Protein AF-A0A821MKI4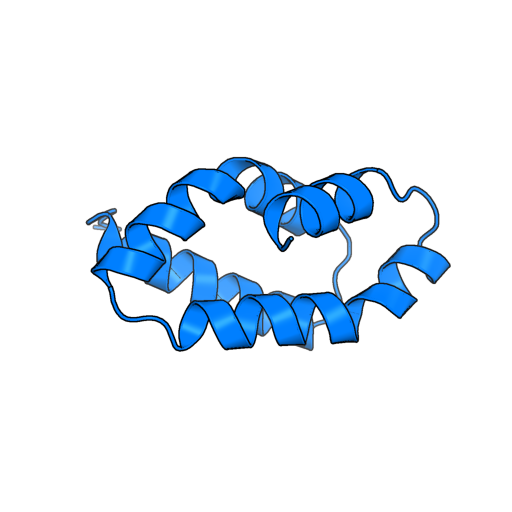-F1 (afdb_monome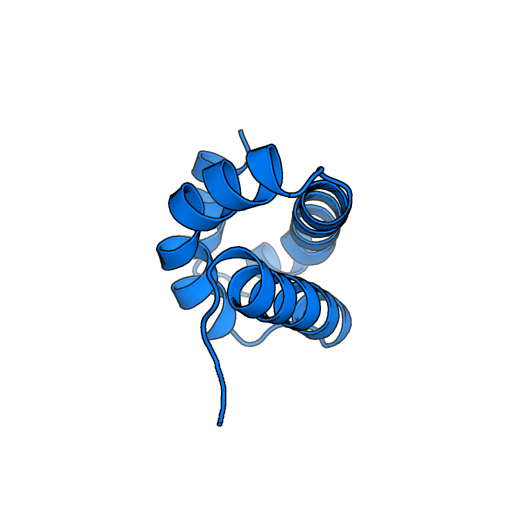r_lite)

Radius of gyration: 12.61 Å; chains: 1; bounding box: 30×26×30 Å

Foldseek 3Di:
DLQVVLVVLLPDPDPVVVVVCLVVLLVSLVVLLPDDLVVNQVVCVVCVVSLVSVVVDPHDPSSVVSSVSSVVSNCVSVVVDPD

pLDDT: mean 92.57, std 8.49, range [43.66, 97.44]

Sequence (83 aa):
LAHSSLEYYVTLQSESHRDAWTSVLILIFTKFLKLNDDRFKYFSGDIYSIVAEIVVFDLKPELRYILREFLLRVGRVFNVNSE

Structure (mmCIF, N/CA/C/O backbone):
data_AF-A0A821MKI4-F1
#
_entry.id   AF-A0A821MKI4-F1
#
loop_
_atom_site.group_PDB
_atom_site.id
_atom_site.type_symbol
_atom_site.label_atom_id
_atom_site.label_alt_id
_atom_site.label_comp_id
_atom_site.label_asym_id
_atom_site.label_entity_id
_atom_site.label_seq_id
_atom_site.pdbx_PDB_ins_code
_atom_site.Cartn_x
_atom_site.Cartn_y
_atom_site.Cartn_z
_atom_site.occupancy
_atom_site.B_iso_or_equiv
_atom_site.auth_seq_id
_atom_site.auth_comp_id
_atom_site.auth_asym_id
_atom_site.auth_atom_id
_atom_site.pdbx_PDB_model_num
ATOM 1 N N . LEU A 1 1 ? -3.347 13.035 -5.553 1.00 60.94 1 LEU A N 1
ATOM 2 C CA . LEU A 1 1 ? -1.901 12.708 -5.615 1.00 60.94 1 LEU A CA 1
ATOM 3 C C . LEU A 1 1 ? -1.659 11.243 -5.285 1.00 60.94 1 LEU A C 1
ATOM 5 O O . LEU A 1 1 ? -1.247 10.537 -6.183 1.00 60.94 1 LEU A O 1
ATOM 9 N N . ALA A 1 2 ? -1.979 10.766 -4.073 1.00 79.25 2 ALA A N 1
ATOM 10 C CA . ALA A 1 2 ? -1.786 9.351 -3.730 1.00 79.25 2 ALA A CA 1
ATOM 11 C C . ALA A 1 2 ? -2.510 8.389 -4.692 1.00 79.25 2 ALA A C 1
ATOM 13 O O . ALA A 1 2 ? -1.857 7.499 -5.208 1.00 79.25 2 ALA A O 1
ATOM 14 N N . HIS A 1 3 ? -3.791 8.625 -5.009 1.00 90.19 3 HIS A N 1
ATOM 15 C CA . HIS A 1 3 ? -4.562 7.802 -5.957 1.00 90.19 3 HIS A CA 1
ATOM 16 C C . HIS A 1 3 ? -3.845 7.617 -7.306 1.00 90.19 3 HIS A C 1
ATOM 18 O O . HIS A 1 3 ? -3.388 6.525 -7.613 1.00 90.19 3 HIS A O 1
ATOM 24 N N . SER A 1 4 ? -3.621 8.704 -8.052 1.00 90.38 4 SER A N 1
ATOM 25 C CA . SER A 1 4 ? -2.971 8.656 -9.371 1.00 90.38 4 SER A CA 1
ATOM 26 C C . SER A 1 4 ? -1.549 8.083 -9.343 1.00 90.38 4 SER A C 1
ATOM 28 O O . SER A 1 4 ? -1.112 7.456 -10.303 1.00 90.38 4 SER A O 1
ATOM 30 N N . SER A 1 5 ? -0.804 8.280 -8.249 1.00 92.06 5 SER A N 1
ATOM 31 C CA . SER A 1 5 ? 0.518 7.664 -8.086 1.00 92.06 5 SER A CA 1
ATOM 32 C C . SER A 1 5 ? 0.434 6.152 -7.865 1.00 92.06 5 SER A C 1
ATOM 34 O O . SER A 1 5 ? 1.283 5.427 -8.378 1.00 92.06 5 SER A O 1
ATOM 36 N N . LEU A 1 6 ? -0.566 5.678 -7.119 1.00 94.25 6 LEU A N 1
ATOM 37 C CA . LEU A 1 6 ? -0.793 4.251 -6.896 1.00 94.25 6 LEU A CA 1
ATOM 38 C C . LEU A 1 6 ? -1.313 3.568 -8.171 1.00 94.25 6 LEU A C 1
ATOM 40 O O . LEU A 1 6 ? -0.812 2.502 -8.513 1.00 94.25 6 LEU A O 1
ATOM 44 N N . GLU A 1 7 ? -2.221 4.207 -8.916 1.00 94.75 7 GLU A N 1
ATOM 45 C CA . GLU A 1 7 ? -2.657 3.724 -10.237 1.00 94.75 7 GLU A CA 1
ATOM 46 C C . GLU A 1 7 ? -1.467 3.570 -11.185 1.00 94.75 7 GLU A C 1
ATOM 48 O O . GLU A 1 7 ? -1.276 2.517 -11.788 1.00 94.75 7 GLU A O 1
ATOM 53 N N . TYR A 1 8 ? -0.609 4.592 -11.268 1.00 93.94 8 TYR A N 1
ATOM 54 C CA . TYR A 1 8 ? 0.595 4.517 -12.089 1.00 93.94 8 TYR A CA 1
ATOM 55 C C . TYR A 1 8 ? 1.519 3.374 -11.652 1.00 93.94 8 TYR A C 1
ATOM 57 O O . TYR A 1 8 ? 2.006 2.628 -12.501 1.00 93.94 8 TYR A O 1
ATOM 65 N N . TYR A 1 9 ? 1.735 3.198 -10.345 1.00 94.06 9 TYR A N 1
ATOM 66 C CA . TYR A 1 9 ? 2.568 2.113 -9.827 1.00 94.06 9 TYR A CA 1
ATOM 67 C C . TYR A 1 9 ? 2.085 0.732 -10.294 1.00 94.06 9 TYR A C 1
ATOM 69 O O . TYR A 1 9 ? 2.909 -0.088 -10.697 1.00 94.06 9 TYR A O 1
ATOM 77 N N . VAL A 1 10 ? 0.772 0.487 -10.306 1.00 95.25 10 VAL A N 1
ATOM 78 C CA . VAL A 1 10 ? 0.200 -0.794 -10.755 1.00 95.25 10 VAL A CA 1
ATOM 79 C C . VAL A 1 10 ? 0.470 -1.068 -12.239 1.00 95.25 10 VAL A C 1
ATOM 81 O O . VAL A 1 10 ? 0.670 -2.215 -12.631 1.00 95.25 10 VAL A O 1
ATOM 84 N N . THR A 1 11 ? 0.572 -0.028 -13.071 1.00 95.12 11 THR A N 1
ATOM 85 C CA . THR A 1 11 ? 0.907 -0.188 -14.499 1.00 95.12 11 THR A CA 1
ATOM 86 C C . THR A 1 11 ? 2.378 -0.534 -14.760 1.00 95.12 11 THR A C 1
ATOM 88 O O . THR A 1 11 ? 2.734 -0.920 -15.878 1.00 9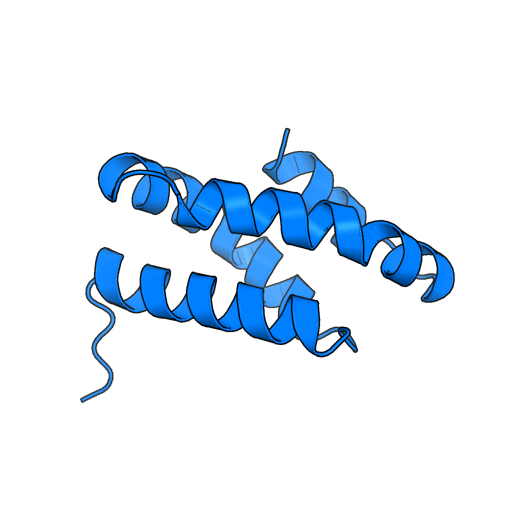5.12 11 THR A O 1
ATOM 91 N N . LEU A 1 12 ? 3.259 -0.405 -13.759 1.00 92.56 12 LEU A N 1
ATOM 92 C CA . LEU A 1 12 ? 4.685 -0.677 -13.928 1.00 92.56 12 LEU A CA 1
ATOM 93 C C . LEU A 1 12 ? 4.926 -2.171 -14.139 1.00 92.56 12 LEU A C 1
ATOM 95 O O . LEU A 1 12 ? 4.763 -2.974 -13.224 1.00 92.56 12 LEU A O 1
ATOM 99 N N . GLN A 1 13 ? 5.403 -2.541 -15.328 1.00 87.56 13 GLN A N 1
ATOM 100 C CA . GLN A 1 13 ? 5.752 -3.930 -15.648 1.00 87.56 13 GLN A CA 1
ATOM 101 C C . GLN A 1 13 ? 7.169 -4.316 -15.206 1.00 87.56 13 GLN A C 1
ATOM 103 O O . GLN A 1 13 ? 7.408 -5.470 -14.852 1.00 87.56 13 GLN A O 1
ATOM 108 N N . SER A 1 14 ? 8.092 -3.349 -15.183 1.00 90.62 14 SER A N 1
ATOM 109 C CA . SER A 1 14 ? 9.482 -3.573 -14.782 1.00 90.62 14 SER A CA 1
ATOM 110 C C . SER 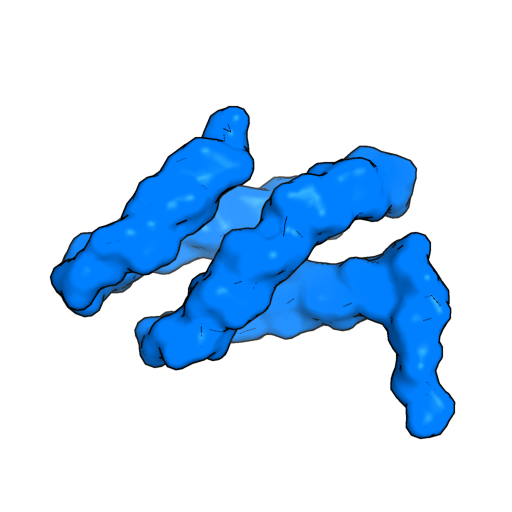A 1 14 ? 9.617 -3.700 -13.268 1.00 90.62 14 SER A C 1
ATOM 112 O O . SER A 1 14 ? 9.259 -2.789 -12.518 1.00 90.62 14 SER A O 1
ATOM 114 N N . GLU A 1 15 ? 10.215 -4.802 -12.827 1.00 85.31 15 GLU A N 1
ATOM 115 C CA . GLU A 1 15 ? 10.539 -5.045 -11.424 1.00 85.31 15 GLU A CA 1
ATOM 116 C C . GLU A 1 15 ? 11.517 -4.001 -10.873 1.00 85.31 15 GLU A C 1
ATOM 118 O O . GLU A 1 15 ? 11.293 -3.479 -9.787 1.00 85.31 15 GLU A O 1
ATOM 123 N N . SER A 1 16 ? 12.516 -3.575 -11.659 1.00 88.12 16 SER A N 1
ATOM 124 C CA . SER A 1 16 ? 13.465 -2.533 -11.239 1.00 88.12 16 SER A CA 1
ATOM 125 C C . SER A 1 16 ? 12.786 -1.184 -10.986 1.00 88.12 16 SER A C 1
ATOM 127 O O . SER A 1 16 ? 13.159 -0.452 -10.068 1.00 88.12 16 SER A O 1
ATOM 129 N N . HIS A 1 17 ? 11.752 -0.861 -11.770 1.00 87.44 17 HIS A N 1
ATOM 130 C CA . HIS A 1 17 ? 10.954 0.340 -11.544 1.00 87.44 17 HIS A CA 1
ATOM 131 C C . HIS A 1 17 ? 10.079 0.186 -10.301 1.00 87.44 17 HIS A C 1
ATOM 133 O O . HIS A 1 17 ? 10.037 1.109 -9.493 1.00 87.44 17 HIS A O 1
ATOM 139 N N . ARG A 1 18 ? 9.431 -0.968 -10.095 1.00 91.19 18 ARG A N 1
ATOM 140 C CA . ARG A 1 18 ? 8.656 -1.219 -8.867 1.00 91.19 18 ARG A CA 1
ATOM 141 C C . ARG A 1 18 ? 9.535 -1.129 -7.617 1.00 91.19 18 ARG A C 1
ATOM 143 O O . ARG A 1 18 ? 9.121 -0.538 -6.621 1.00 91.19 18 ARG A O 1
ATOM 150 N N . ASP A 1 19 ? 10.768 -1.609 -7.704 1.00 90.81 19 ASP A N 1
ATOM 151 C CA . ASP A 1 19 ? 11.745 -1.556 -6.623 1.00 90.81 19 ASP A CA 1
ATOM 152 C C . ASP A 1 19 ? 12.091 -0.127 -6.200 1.00 90.81 19 ASP A C 1
ATOM 154 O O . ASP A 1 19 ? 12.089 0.183 -5.002 1.00 90.81 19 ASP A O 1
ATOM 158 N N . ALA A 1 20 ? 12.309 0.764 -7.171 1.00 92.94 20 ALA A N 1
ATOM 159 C CA . ALA A 1 20 ? 12.577 2.180 -6.922 1.00 92.94 20 ALA A CA 1
ATOM 160 C C . ALA A 1 20 ? 11.400 2.901 -6.235 1.00 92.94 20 ALA A C 1
ATOM 162 O O . ALA A 1 20 ? 11.598 3.899 -5.541 1.00 92.94 20 ALA A O 1
ATOM 163 N N . TRP A 1 21 ? 10.179 2.380 -6.386 1.00 95.38 21 TRP A N 1
ATOM 164 C CA . TRP A 1 21 ? 8.969 2.931 -5.777 1.00 95.38 21 TRP A CA 1
ATOM 165 C C . TRP A 1 21 ? 8.738 2.482 -4.333 1.00 95.38 21 TRP A C 1
ATOM 167 O O . TRP A 1 21 ? 7.887 3.062 -3.656 1.00 95.38 21 TRP A O 1
ATOM 177 N N . THR A 1 22 ? 9.506 1.516 -3.818 1.00 94.44 22 THR A N 1
ATOM 178 C CA . THR A 1 22 ? 9.320 0.984 -2.456 1.00 94.44 22 THR A CA 1
ATOM 179 C C . THR A 1 22 ? 9.293 2.099 -1.406 1.00 94.44 22 THR A C 1
ATOM 181 O O . THR A 1 22 ? 8.363 2.183 -0.606 1.00 94.44 22 THR A O 1
ATOM 184 N N . SER A 1 23 ? 10.269 3.011 -1.431 1.00 94.69 23 SER A N 1
ATOM 185 C CA . SER A 1 23 ? 10.360 4.122 -0.472 1.00 94.69 23 SER A CA 1
ATOM 186 C C . SER A 1 23 ? 9.191 5.109 -0.593 1.00 94.69 23 SER A C 1
ATOM 188 O O . SER A 1 23 ? 8.698 5.617 0.417 1.00 94.69 23 SER A O 1
ATOM 190 N N . VAL A 1 24 ? 8.705 5.341 -1.816 1.00 94.94 24 VAL A N 1
ATOM 191 C CA . VAL A 1 24 ? 7.552 6.204 -2.101 1.00 94.94 24 VAL A CA 1
ATOM 192 C C . VAL A 1 24 ? 6.276 5.591 -1.534 1.00 94.94 24 VAL A C 1
ATOM 194 O O . VAL A 1 24 ? 5.536 6.273 -0.824 1.00 94.94 24 VAL A O 1
ATOM 197 N N . LEU A 1 25 ? 6.040 4.300 -1.777 1.00 96.00 25 LEU A N 1
ATOM 198 C CA . LEU A 1 25 ? 4.875 3.590 -1.248 1.00 96.00 25 LEU A CA 1
ATOM 199 C C . LEU A 1 25 ? 4.892 3.551 0.281 1.00 96.00 25 LEU A C 1
ATOM 201 O O . LEU A 1 25 ? 3.897 3.905 0.913 1.00 96.00 25 LEU A O 1
ATOM 205 N N . ILE A 1 26 ? 6.037 3.221 0.882 1.00 96.38 26 ILE A N 1
ATOM 206 C CA . ILE A 1 26 ? 6.228 3.256 2.338 1.00 96.38 26 ILE A CA 1
ATOM 207 C C . ILE A 1 26 ? 5.845 4.629 2.903 1.00 96.38 26 ILE A C 1
ATOM 209 O O . ILE A 1 26 ? 5.096 4.711 3.880 1.00 96.38 26 ILE A O 1
ATOM 213 N N . LEU A 1 27 ? 6.308 5.717 2.280 1.00 96.31 27 LEU A N 1
ATOM 214 C CA . LEU A 1 27 ? 5.987 7.076 2.713 1.00 96.31 27 LEU A CA 1
ATOM 215 C C . LEU A 1 27 ? 4.489 7.383 2.588 1.00 96.31 27 LEU A C 1
ATOM 217 O O . LEU A 1 27 ? 3.909 7.970 3.507 1.00 96.31 27 LEU A O 1
ATOM 221 N N . ILE A 1 28 ? 3.866 6.995 1.472 1.00 95.44 28 ILE A N 1
ATOM 222 C CA . ILE A 1 28 ? 2.433 7.188 1.223 1.00 95.44 28 ILE A CA 1
ATOM 223 C C . ILE A 1 28 ? 1.613 6.469 2.299 1.00 95.44 28 ILE A C 1
ATOM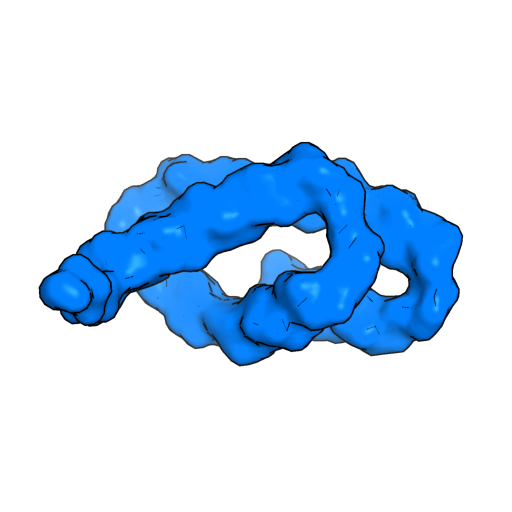 225 O O . ILE A 1 28 ? 0.821 7.110 2.996 1.00 95.44 28 ILE A O 1
ATOM 229 N N . PHE A 1 29 ? 1.839 5.171 2.501 1.00 96.69 29 PHE A N 1
ATOM 230 C CA . PHE A 1 29 ? 1.066 4.386 3.463 1.00 96.69 29 PHE A CA 1
ATOM 231 C C . PHE A 1 29 ? 1.349 4.783 4.913 1.00 96.69 29 PHE A C 1
ATOM 233 O O . PHE A 1 29 ? 0.418 4.866 5.712 1.00 96.69 29 PHE A O 1
ATOM 240 N N . THR A 1 30 ? 2.586 5.151 5.257 1.00 96.88 30 THR A N 1
ATOM 241 C CA . THR A 1 30 ? 2.900 5.688 6.593 1.00 96.88 30 THR A CA 1
ATOM 242 C C . THR A 1 30 ? 2.134 6.983 6.874 1.00 96.88 30 THR A C 1
ATOM 244 O O . THR A 1 30 ? 1.690 7.207 8.001 1.00 96.88 30 THR A O 1
ATOM 247 N N . LYS A 1 31 ? 1.947 7.849 5.868 1.00 95.94 31 LYS A N 1
ATOM 248 C CA . LYS A 1 31 ? 1.122 9.059 6.012 1.00 95.94 31 LYS A CA 1
ATOM 249 C C . LYS A 1 31 ? -0.357 8.716 6.173 1.00 95.94 31 LYS A C 1
ATOM 251 O O . LYS A 1 31 ? -0.997 9.301 7.043 1.00 95.94 31 LYS A O 1
ATOM 256 N N . PHE A 1 32 ? -0.879 7.753 5.410 1.00 95.31 32 PHE A N 1
ATOM 257 C CA . PHE A 1 32 ? -2.253 7.267 5.588 1.00 95.31 32 PHE A CA 1
ATOM 258 C C . PHE A 1 32 ? -2.488 6.734 7.000 1.00 95.31 32 PHE A C 1
ATOM 260 O O . PHE A 1 32 ? -3.444 7.138 7.657 1.00 95.31 32 PHE A O 1
ATOM 267 N N . LEU A 1 33 ? -1.573 5.909 7.510 1.00 96.44 33 LEU A N 1
ATOM 268 C CA . LEU A 1 33 ? -1.658 5.333 8.852 1.00 96.44 33 LEU A CA 1
ATOM 269 C C . LEU A 1 33 ? -1.655 6.376 9.980 1.00 96.44 33 LEU A C 1
ATOM 271 O O . LEU A 1 33 ? -2.085 6.057 11.083 1.00 96.44 33 LEU A O 1
ATOM 275 N N . LYS A 1 34 ? -1.234 7.618 9.719 1.00 96.56 34 LYS A N 1
ATOM 276 C CA . LYS A 1 34 ? -1.263 8.723 10.692 1.00 96.56 34 LYS A CA 1
ATOM 277 C C . LYS A 1 34 ? -2.520 9.594 10.611 1.00 96.56 34 LYS A C 1
ATOM 279 O O . LYS A 1 34 ? -2.680 10.494 11.433 1.00 96.56 34 LYS A O 1
ATOM 284 N N . LEU A 1 35 ? -3.400 9.372 9.634 1.00 97.00 35 LEU A N 1
ATOM 285 C CA . LEU A 1 35 ? -4.672 10.094 9.548 1.00 97.00 35 LEU A CA 1
ATOM 286 C C . LEU A 1 35 ? -5.589 9.717 10.715 1.00 97.00 35 LEU A C 1
ATOM 288 O O . LEU A 1 35 ? -5.452 8.636 11.283 1.00 97.00 35 LEU A O 1
ATOM 292 N N . ASN A 1 36 ? -6.546 10.586 11.042 1.00 97.44 36 ASN A N 1
ATOM 293 C CA . ASN A 1 36 ? -7.662 10.225 11.920 1.00 97.44 36 ASN A CA 1
ATOM 294 C C . ASN A 1 36 ? -8.632 9.272 11.199 1.00 97.44 36 ASN A C 1
ATOM 296 O O . ASN A 1 36 ? -8.556 9.131 9.979 1.00 97.44 36 ASN A O 1
ATOM 300 N N . ASP A 1 37 ? -9.518 8.616 11.945 1.00 96.56 37 ASP A N 1
ATOM 301 C CA . ASP A 1 37 ? -10.352 7.541 11.395 1.00 96.56 37 ASP A CA 1
ATOM 302 C C . ASP A 1 37 ? -11.302 8.016 10.294 1.00 96.56 37 ASP A C 1
ATOM 304 O O . ASP A 1 37 ? -11.399 7.341 9.276 1.00 96.56 37 ASP A O 1
ATOM 308 N N . ASP A 1 38 ? -11.902 9.204 10.413 1.00 96.44 38 ASP A N 1
ATOM 309 C CA . ASP A 1 38 ? -12.798 9.742 9.377 1.00 96.44 38 ASP A CA 1
ATOM 310 C C . ASP A 1 38 ? -12.077 9.939 8.038 1.00 96.44 38 ASP A C 1
ATOM 312 O O . ASP A 1 38 ? -12.538 9.488 6.986 1.00 96.44 38 ASP A O 1
ATOM 316 N N . ARG A 1 39 ? -10.898 10.579 8.068 1.00 96.50 39 ARG A N 1
ATOM 317 C CA . ARG A 1 39 ? -10.096 10.782 6.855 1.00 96.50 39 ARG A CA 1
ATOM 318 C C . ARG A 1 39 ? -9.532 9.468 6.347 1.00 96.50 39 ARG A C 1
ATOM 320 O O . ARG A 1 39 ? -9.533 9.242 5.141 1.00 96.50 39 ARG A O 1
ATOM 327 N N . PHE A 1 40 ? -9.066 8.602 7.245 1.00 97.19 40 PHE A N 1
ATOM 328 C CA . PHE A 1 40 ? -8.581 7.282 6.870 1.00 97.19 40 PHE A CA 1
ATOM 329 C C . PHE A 1 40 ? -9.674 6.493 6.152 1.00 97.19 40 PHE A C 1
ATOM 331 O O . PHE A 1 40 ? -9.413 5.981 5.070 1.00 97.19 40 PHE A O 1
ATOM 338 N N . LYS A 1 41 ? -10.897 6.450 6.690 1.00 96.12 41 LYS A N 1
ATOM 339 C CA . LYS A 1 41 ? -12.046 5.756 6.095 1.00 96.12 41 LYS A CA 1
ATOM 340 C C . LYS A 1 41 ? -12.333 6.247 4.683 1.00 96.12 41 LYS A C 1
ATOM 342 O O . LYS A 1 41 ? -12.425 5.435 3.771 1.00 96.12 41 LYS A O 1
ATOM 347 N N . TYR A 1 42 ? -12.409 7.567 4.505 1.00 95.62 42 TYR A N 1
ATOM 348 C CA . TYR A 1 42 ? -12.648 8.179 3.200 1.00 95.62 42 TYR A CA 1
ATOM 349 C C . TYR A 1 42 ? -11.583 7.766 2.174 1.00 95.62 42 TYR A C 1
ATOM 351 O O . TYR A 1 42 ? -11.907 7.196 1.137 1.00 95.62 42 TYR A O 1
ATOM 359 N N . PHE A 1 43 ? -10.303 8.000 2.478 1.00 94.75 43 PHE A N 1
ATOM 360 C CA . PHE A 1 43 ? -9.240 7.734 1.509 1.00 94.75 43 PHE A CA 1
ATOM 361 C C . PHE A 1 43 ? -8.973 6.250 1.294 1.00 94.75 43 PHE A C 1
ATOM 363 O O . PHE A 1 43 ? -8.658 5.849 0.181 1.00 94.75 43 PHE A O 1
ATOM 370 N N . SER A 1 44 ? -9.046 5.437 2.348 1.00 94.88 44 SER A N 1
ATOM 371 C CA . SER A 1 44 ? -8.789 4.003 2.227 1.00 94.88 44 SER A CA 1
ATOM 372 C C . SER A 1 44 ? -9.867 3.302 1.413 1.00 94.88 44 SER A C 1
ATOM 374 O O . SER A 1 44 ? -9.517 2.390 0.677 1.00 94.88 44 SER A O 1
ATOM 376 N N . GLY A 1 45 ? -11.124 3.757 1.480 1.00 93.88 45 GLY A N 1
ATOM 377 C CA . GLY A 1 45 ? -12.185 3.286 0.590 1.00 93.88 45 GLY A CA 1
ATOM 378 C C . GLY A 1 45 ? -11.912 3.626 -0.878 1.00 93.88 45 GLY A C 1
ATOM 379 O O . GLY A 1 45 ? -12.032 2.753 -1.730 1.00 93.88 45 GLY A O 1
ATOM 380 N N . ASP A 1 46 ? -11.476 4.861 -1.151 1.00 94.25 46 ASP A N 1
ATOM 381 C CA . ASP A 1 46 ? -11.155 5.357 -2.501 1.00 94.25 46 ASP A CA 1
ATOM 382 C C . ASP A 1 46 ? -10.019 4.564 -3.174 1.00 94.25 46 ASP A C 1
ATOM 384 O O . ASP A 1 46 ? -10.092 4.251 -4.356 1.00 94.25 46 ASP A O 1
ATOM 388 N N . ILE A 1 47 ? -8.988 4.173 -2.417 1.00 95.00 47 ILE A N 1
ATOM 389 C CA . ILE A 1 47 ? -7.815 3.466 -2.966 1.00 95.00 47 ILE A CA 1
ATOM 390 C C . ILE A 1 47 ? -7.839 1.946 -2.752 1.00 95.00 47 ILE A C 1
ATOM 392 O O . ILE A 1 47 ? -6.857 1.279 -3.082 1.00 95.00 47 ILE A O 1
ATOM 396 N N . TYR A 1 48 ? -8.900 1.382 -2.164 1.00 94.56 48 TYR A N 1
ATOM 397 C CA . TYR A 1 48 ? -8.894 -0.013 -1.704 1.00 94.56 48 TYR A CA 1
ATOM 398 C C . TYR A 1 48 ? -8.644 -1.015 -2.838 1.00 94.56 48 TYR A C 1
ATOM 400 O O . TYR A 1 48 ? -7.821 -1.917 -2.683 1.00 94.56 48 TYR A O 1
ATOM 408 N N . SER A 1 49 ? -9.308 -0.838 -3.985 1.00 95.25 49 SER A N 1
ATOM 409 C CA . SER A 1 49 ? -9.119 -1.688 -5.171 1.00 95.25 49 SER A CA 1
ATOM 410 C C . SER A 1 49 ? -7.674 -1.654 -5.668 1.00 95.25 49 SER A C 1
ATOM 412 O O . SER A 1 49 ? -7.081 -2.702 -5.901 1.00 95.25 49 SER A O 1
ATOM 414 N N . ILE A 1 50 ? -7.069 -0.467 -5.723 1.00 96.38 50 ILE A N 1
ATOM 415 C CA . ILE A 1 50 ? -5.676 -0.292 -6.150 1.00 96.38 50 ILE A CA 1
ATOM 416 C C . ILE A 1 50 ? -4.728 -1.000 -5.175 1.00 96.38 50 ILE A C 1
ATOM 418 O O . ILE A 1 50 ? -3.796 -1.689 -5.584 1.00 96.38 50 ILE A O 1
ATOM 422 N N . VAL A 1 51 ? -4.971 -0.876 -3.866 1.00 96.00 51 VAL A N 1
ATOM 423 C CA . VAL A 1 51 ? -4.182 -1.580 -2.843 1.00 96.00 51 VAL A CA 1
ATOM 424 C C . VAL A 1 51 ? -4.310 -3.099 -2.994 1.00 96.00 51 VAL A C 1
ATOM 426 O O . VAL A 1 51 ? -3.313 -3.803 -2.835 1.00 96.00 51 VAL A O 1
ATOM 429 N N . ALA A 1 52 ? -5.501 -3.599 -3.333 1.00 95.69 52 ALA A N 1
ATOM 430 C CA . ALA A 1 52 ? -5.732 -5.018 -3.589 1.00 95.69 52 ALA A CA 1
ATOM 431 C C . ALA A 1 52 ? -4.950 -5.537 -4.811 1.00 95.69 52 ALA A C 1
ATOM 433 O O . ALA A 1 52 ? -4.521 -6.686 -4.810 1.00 95.69 52 ALA A O 1
ATOM 434 N N . GLU A 1 53 ? -4.701 -4.700 -5.819 1.00 95.50 53 GLU A N 1
ATOM 435 C CA . GLU A 1 53 ? -3.830 -5.052 -6.948 1.00 95.50 53 GLU A CA 1
ATOM 436 C C . GLU A 1 53 ? -2.348 -5.059 -6.539 1.00 95.50 53 GLU A C 1
ATOM 438 O O . GLU A 1 53 ? -1.610 -5.987 -6.873 1.00 95.50 53 GLU A O 1
ATOM 443 N N . ILE A 1 54 ? -1.916 -4.077 -5.737 1.00 95.25 54 ILE A N 1
ATOM 444 C CA . ILE A 1 54 ? -0.524 -3.955 -5.267 1.00 95.25 54 ILE A CA 1
ATOM 445 C C . ILE A 1 54 ? -0.073 -5.187 -4.474 1.00 95.25 54 ILE A C 1
ATOM 447 O O . ILE A 1 54 ? 1.058 -5.641 -4.647 1.00 95.25 54 ILE A O 1
ATOM 451 N N . VAL A 1 55 ? -0.927 -5.739 -3.606 1.00 94.62 55 VAL A N 1
ATOM 452 C CA . VAL A 1 55 ? -0.561 -6.877 -2.736 1.00 94.62 55 VAL A CA 1
ATOM 453 C C . VAL A 1 55 ? -0.274 -8.177 -3.492 1.00 94.62 55 VAL A C 1
ATOM 455 O O . VAL A 1 55 ? 0.289 -9.095 -2.900 1.00 94.62 55 VAL A O 1
ATOM 458 N N . VAL A 1 56 ? -0.643 -8.265 -4.774 1.00 92.94 56 VAL A N 1
ATOM 459 C CA . VAL A 1 56 ? -0.383 -9.436 -5.627 1.00 92.94 56 VAL A CA 1
ATOM 460 C C . VAL A 1 56 ? 1.056 -9.442 -6.160 1.00 92.94 56 VAL A C 1
ATOM 462 O O . VAL A 1 56 ? 1.559 -10.487 -6.570 1.00 92.94 56 VAL A O 1
ATOM 465 N N . PHE A 1 57 ? 1.743 -8.298 -6.152 1.00 92.94 57 PHE A N 1
ATOM 466 C CA . PHE A 1 57 ? 3.135 -8.219 -6.585 1.00 92.94 57 PHE A CA 1
ATOM 467 C C . PHE A 1 57 ? 4.095 -8.860 -5.578 1.00 92.94 57 PHE A C 1
ATOM 469 O O . PHE A 1 57 ? 3.802 -8.978 -4.387 1.00 92.94 57 PHE A O 1
ATOM 476 N N . ASP A 1 58 ? 5.289 -9.225 -6.053 1.00 92.19 58 ASP A N 1
ATOM 477 C CA . ASP A 1 58 ? 6.387 -9.572 -5.156 1.00 92.19 58 ASP A CA 1
ATOM 478 C C . ASP A 1 58 ? 6.935 -8.290 -4.518 1.00 92.19 58 ASP A C 1
ATOM 480 O O . ASP A 1 58 ? 7.614 -7.478 -5.149 1.00 92.19 58 ASP A O 1
ATOM 484 N N . LEU A 1 59 ? 6.523 -8.053 -3.274 1.00 93.56 59 LEU A N 1
ATOM 485 C CA . LEU A 1 59 ? 6.824 -6.841 -2.527 1.00 93.56 59 LEU A CA 1
ATOM 486 C C . LEU A 1 59 ? 7.905 -7.108 -1.481 1.00 93.56 59 LEU A C 1
ATOM 488 O O . LEU A 1 59 ? 7.883 -8.111 -0.752 1.00 93.56 59 LEU A O 1
ATOM 492 N N . LYS A 1 60 ? 8.787 -6.126 -1.287 1.00 94.62 60 LYS A N 1
ATOM 493 C CA . LYS A 1 60 ? 9.781 -6.182 -0.212 1.00 94.62 60 LYS A CA 1
ATOM 494 C C . LYS A 1 60 ? 9.119 -6.313 1.172 1.00 94.62 60 LYS A C 1
ATOM 496 O O . LYS A 1 60 ? 8.029 -5.763 1.381 1.00 94.62 60 LYS A O 1
ATOM 501 N N . PRO A 1 61 ? 9.738 -7.039 2.124 1.00 96.19 61 PRO A N 1
ATOM 502 C CA . PRO A 1 61 ? 9.153 -7.313 3.443 1.00 96.19 61 PRO A CA 1
ATOM 503 C C . PRO A 1 61 ? 8.626 -6.073 4.186 1.00 96.19 61 PRO A C 1
ATOM 505 O O . PRO A 1 61 ? 7.539 -6.089 4.757 1.00 96.19 61 PRO A O 1
ATOM 508 N N . GLU A 1 62 ? 9.372 -4.981 4.136 1.00 95.44 62 GLU A N 1
ATOM 509 C CA . GLU A 1 62 ? 9.091 -3.696 4.769 1.00 95.44 62 GLU A CA 1
ATOM 510 C C . GLU A 1 62 ? 7.827 -3.024 4.217 1.00 95.44 62 GLU A C 1
ATOM 512 O O . GLU A 1 62 ? 7.033 -2.465 4.977 1.00 95.44 62 GLU A O 1
ATOM 517 N N . LEU A 1 63 ? 7.584 -3.132 2.909 1.00 96.31 63 LEU A N 1
ATOM 518 C CA . LEU A 1 63 ? 6.360 -2.632 2.292 1.00 96.31 63 LEU A CA 1
ATOM 519 C C . LEU A 1 63 ? 5.171 -3.542 2.622 1.00 96.31 63 LEU A C 1
ATOM 521 O O . LEU A 1 63 ? 4.098 -3.039 2.961 1.00 96.31 63 LEU A O 1
ATOM 525 N N . ARG A 1 64 ? 5.369 -4.869 2.607 1.00 96.94 64 ARG A N 1
ATOM 526 C CA . ARG A 1 64 ? 4.338 -5.834 3.035 1.00 96.94 64 ARG A CA 1
ATOM 527 C C . ARG A 1 64 ? 3.885 -5.582 4.467 1.00 96.94 64 ARG A C 1
ATOM 529 O O . ARG A 1 64 ? 2.686 -5.613 4.736 1.00 96.94 64 ARG A O 1
ATOM 536 N N . TYR A 1 65 ? 4.820 -5.292 5.370 1.00 97.06 65 TYR A N 1
ATOM 537 C CA . TYR A 1 65 ? 4.506 -4.966 6.759 1.00 97.06 65 TYR A CA 1
ATOM 538 C C . TYR A 1 65 ? 3.575 -3.749 6.857 1.00 97.06 65 TYR A C 1
ATOM 540 O O . TYR A 1 65 ? 2.539 -3.808 7.515 1.00 97.06 65 TYR A O 1
ATOM 548 N N . ILE A 1 66 ? 3.890 -2.666 6.146 1.00 97.25 66 ILE A N 1
ATOM 549 C CA . ILE A 1 66 ? 3.082 -1.440 6.182 1.00 97.25 66 ILE A CA 1
ATOM 550 C C . ILE A 1 66 ? 1.706 -1.640 5.532 1.00 97.25 66 ILE A C 1
ATOM 552 O O . ILE A 1 66 ? 0.704 -1.154 6.059 1.00 97.25 66 ILE A O 1
ATOM 556 N N . LEU A 1 67 ? 1.634 -2.378 4.421 1.00 97.06 67 LEU A N 1
ATOM 557 C CA . LEU A 1 67 ? 0.364 -2.721 3.775 1.00 97.06 67 LEU A CA 1
A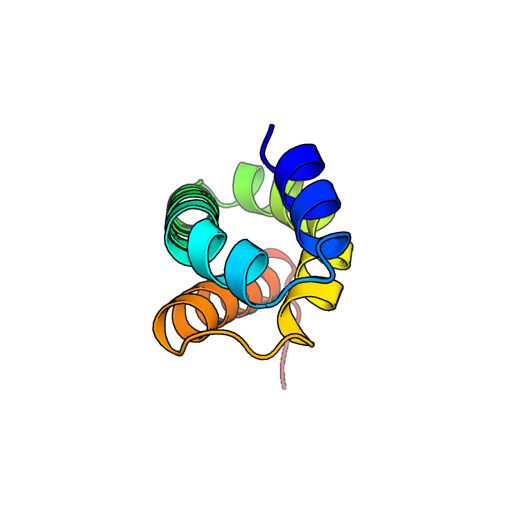TOM 558 C C . LEU A 1 67 ? -0.522 -3.586 4.675 1.00 97.06 67 LEU A C 1
ATOM 560 O O . LEU A 1 67 ? -1.728 -3.360 4.739 1.00 97.06 67 LEU A O 1
ATOM 564 N N . ARG A 1 68 ? 0.063 -4.527 5.424 1.00 97.06 68 ARG A N 1
ATOM 565 C CA . ARG A 1 68 ? -0.667 -5.313 6.425 1.00 97.06 68 ARG A CA 1
ATOM 566 C C . ARG A 1 68 ? -1.293 -4.414 7.488 1.00 97.06 68 ARG A C 1
ATOM 568 O O . ARG A 1 68 ? -2.479 -4.558 7.770 1.00 97.06 68 ARG A O 1
ATOM 575 N N . GLU A 1 69 ? -0.532 -3.479 8.053 1.00 97.44 69 GLU A N 1
ATOM 576 C CA . GLU A 1 69 ? -1.064 -2.539 9.050 1.00 97.44 69 GLU A CA 1
ATOM 577 C C . GLU A 1 69 ? -2.176 -1.658 8.466 1.00 97.44 69 GLU A C 1
ATOM 579 O O . GLU A 1 69 ? -3.192 -1.418 9.122 1.00 97.44 69 GLU A O 1
ATOM 584 N N . PHE A 1 70 ? -2.025 -1.226 7.210 1.00 97.12 70 PHE A N 1
ATOM 585 C CA . PHE A 1 70 ? -3.070 -0.503 6.490 1.00 97.12 70 PHE A CA 1
ATOM 586 C C . PHE A 1 70 ? -4.351 -1.338 6.361 1.00 97.12 70 PHE A C 1
ATOM 588 O O . PHE A 1 70 ? -5.416 -0.867 6.756 1.00 97.12 70 PHE A O 1
ATOM 595 N N . LEU A 1 71 ? -4.259 -2.583 5.885 1.00 95.94 71 LEU A N 1
ATOM 596 C CA . LEU A 1 71 ? -5.412 -3.472 5.696 1.00 95.94 71 LEU A CA 1
ATOM 597 C C . LEU A 1 71 ? -6.093 -3.844 7.020 1.00 95.94 71 LEU A C 1
ATOM 599 O O . LEU A 1 71 ? -7.320 -3.840 7.100 1.00 95.94 71 LEU A O 1
ATOM 603 N N . LEU A 1 72 ? -5.324 -4.096 8.083 1.00 95.94 72 LEU A N 1
ATOM 604 C CA . LEU A 1 72 ? -5.879 -4.328 9.420 1.00 95.94 72 LEU A CA 1
ATOM 605 C C . LEU A 1 72 ? -6.638 -3.104 9.934 1.00 95.94 72 LEU A C 1
ATOM 607 O O . LEU A 1 72 ? -7.707 -3.236 10.534 1.00 95.94 72 LEU A O 1
ATOM 611 N N . ARG A 1 73 ? -6.109 -1.901 9.686 1.00 96.38 73 ARG A N 1
ATOM 612 C CA . ARG A 1 73 ? -6.798 -0.663 10.049 1.00 96.38 73 ARG A CA 1
ATOM 613 C C . ARG A 1 73 ? -8.063 -0.452 9.220 1.00 96.38 73 ARG A C 1
ATOM 615 O O . ARG A 1 73 ? -9.065 -0.032 9.792 1.00 96.38 73 ARG A O 1
ATOM 622 N N . VAL A 1 74 ? -8.051 -0.784 7.926 1.00 96.06 74 VAL A N 1
ATOM 623 C CA . VAL A 1 74 ? -9.270 -0.821 7.097 1.00 96.06 74 VAL A CA 1
ATOM 624 C C . VAL A 1 74 ? -10.303 -1.742 7.737 1.00 96.06 74 VAL A C 1
ATOM 626 O O . VAL A 1 74 ? -11.423 -1.302 7.981 1.00 96.06 74 VAL A O 1
ATOM 629 N N . GLY A 1 75 ? -9.917 -2.962 8.120 1.00 94.38 75 GLY A N 1
ATOM 630 C CA . GLY A 1 75 ? -10.822 -3.888 8.802 1.00 94.38 75 GLY A CA 1
ATOM 631 C C . GLY A 1 75 ? -11.467 -3.279 10.051 1.00 94.38 75 GLY A C 1
ATOM 632 O O . GLY A 1 75 ? -12.688 -3.296 10.187 1.00 94.38 75 GLY A O 1
ATOM 633 N N . ARG A 1 76 ? -10.672 -2.627 10.910 1.00 93.44 76 ARG A N 1
ATOM 634 C CA . ARG A 1 76 ? -11.177 -1.940 12.115 1.00 93.44 76 ARG A CA 1
ATOM 635 C C . ARG A 1 76 ? -12.125 -0.778 11.797 1.00 93.44 76 ARG A C 1
ATOM 637 O O . ARG A 1 76 ? -13.186 -0.679 12.394 1.00 93.44 76 ARG A O 1
ATOM 644 N N . VAL A 1 77 ? -11.765 0.102 10.862 1.00 95.31 77 VAL A N 1
ATOM 645 C CA . VAL A 1 77 ? -12.521 1.338 10.554 1.00 95.31 77 VAL A CA 1
ATOM 646 C C . VAL A 1 77 ? -13.824 1.065 9.780 1.00 95.31 77 VAL A C 1
ATOM 648 O O . VAL A 1 77 ? -14.793 1.836 9.855 1.00 95.31 77 VAL A O 1
ATOM 651 N N . PHE A 1 78 ? -13.868 -0.039 9.036 1.00 93.94 78 PHE A N 1
ATOM 652 C CA . PHE A 1 78 ? -15.055 -0.498 8.314 1.00 93.94 78 PHE A CA 1
ATOM 653 C C . PHE A 1 78 ? -15.858 -1.565 9.070 1.00 93.94 78 PHE A C 1
ATOM 655 O O . PHE A 1 78 ? -16.880 -2.003 8.551 1.00 93.94 78 PHE A O 1
ATOM 662 N N . ASN A 1 79 ? -15.454 -1.931 10.293 1.00 91.31 79 ASN A N 1
ATOM 663 C CA . ASN A 1 79 ? -16.072 -3.001 11.087 1.00 91.31 79 ASN A CA 1
ATOM 664 C C . ASN A 1 79 ? -16.157 -4.336 10.323 1.00 91.31 79 ASN A C 1
ATOM 666 O O . ASN A 1 79 ? -17.158 -5.049 10.390 1.00 91.31 79 ASN A O 1
ATOM 670 N N . VAL A 1 80 ? -15.106 -4.667 9.570 1.00 84.75 80 VAL A N 1
ATOM 671 C CA . VAL A 1 80 ? -14.954 -5.979 8.936 1.00 84.75 80 VAL A CA 1
ATOM 672 C C . VAL A 1 80 ? -14.436 -6.929 10.011 1.00 84.75 80 VAL A C 1
ATOM 674 O O . VAL A 1 80 ? -13.234 -7.009 10.263 1.00 84.75 80 VAL A O 1
ATOM 677 N N . ASN A 1 81 ? -15.363 -7.586 10.704 1.00 71.81 81 ASN A N 1
ATOM 678 C CA . ASN A 1 81 ? -15.042 -8.561 11.738 1.00 71.81 81 ASN A CA 1
ATOM 679 C C . ASN A 1 81 ? -14.486 -9.839 11.094 1.00 71.81 81 ASN A C 1
ATOM 681 O O . ASN A 1 81 ? -15.115 -10.414 10.208 1.00 71.81 81 ASN A O 1
ATOM 685 N N . SER A 1 82 ? -13.328 -10.297 11.564 1.00 58.97 82 SER A N 1
ATOM 686 C CA . SER A 1 82 ? -12.969 -11.714 11.521 1.00 58.97 82 SER A CA 1
ATOM 687 C C . SER A 1 82 ? -13.449 -12.319 12.839 1.00 58.97 82 SER A C 1
ATOM 689 O O . SER A 1 82 ? -12.751 -12.195 13.848 1.00 58.97 82 SER A O 1
ATOM 691 N N . GLU A 1 83 ? -14.677 -12.838 12.859 1.00 43.66 83 GLU A N 1
ATOM 692 C CA . GLU A 1 83 ? -15.089 -13.781 13.911 1.00 43.66 83 GLU A CA 1
ATOM 693 C C . GLU A 1 83 ? -14.265 -15.071 13.820 1.00 43.66 83 GLU A C 1
ATOM 695 O O . GLU A 1 83 ? -13.958 -15.497 12.679 1.00 43.66 83 GLU A O 1
#

Secondary structure (DSSP, 8-state):
-HHHHHHHHHH---HHHHHHTHHHHHHHHHHHHTS-HHHHHHHHHHTHHHHHHHTTS---HHHHHHHHHHHHHHHHHTT----